Protein AF-A0A498CDM7-F1 (afdb_monomer_lite)

Organism: NCBI:txid216778

InterPro domains:
  IPR027444 DNA-binding protein H-NS-like, C-terminal domain [PF00816] (89-116)

Radius of gyration: 36.1 Å; chains: 1; bounding box: 71×52×102 Å

Structure (mmCIF, N/CA/C/O backbone):
data_AF-A0A498CDM7-F1
#
_entry.id   AF-A0A498CDM7-F1
#
loop_
_atom_site.group_PDB
_atom_site.id
_atom_site.type_symbol
_atom_site.label_atom_id
_atom_site.label_alt_id
_atom_site.label_comp_id
_atom_site.label_asym_id
_atom_site.label_entity_id
_atom_site.label_seq_id
_atom_site.pdbx_PDB_ins_code
_atom_site.Cartn_x
_atom_site.Cartn_y
_atom_site.Cartn_z
_atom_site.occupancy
_atom_site.B_iso_or_equiv
_atom_site.auth_seq_id
_atom_site.auth_comp_id
_atom_site.auth_asym_id
_atom_site.auth_atom_id
_atom_site.pdbx_PDB_model_num
ATOM 1 N N . MET A 1 1 ? 38.224 31.389 -64.098 1.00 43.53 1 MET A N 1
ATOM 2 C CA . MET A 1 1 ? 38.241 30.084 -63.399 1.00 43.53 1 MET A CA 1
ATOM 3 C C . MET A 1 1 ? 37.027 29.993 -62.480 1.00 43.53 1 MET A C 1
ATOM 5 O O . MET A 1 1 ? 36.957 30.795 -61.554 1.00 43.53 1 MET A O 1
ATOM 9 N N . PRO A 1 2 ? 36.044 29.112 -62.730 1.00 44.91 2 PRO A N 1
ATOM 10 C CA . PRO A 1 2 ? 34.902 28.958 -61.831 1.00 44.91 2 PRO A CA 1
ATOM 11 C C . PRO A 1 2 ? 35.276 28.075 -60.628 1.00 44.91 2 PRO A C 1
ATOM 13 O O . PRO A 1 2 ? 35.876 27.011 -60.784 1.00 44.91 2 PRO A O 1
ATOM 16 N N . ARG A 1 3 ? 34.950 28.536 -59.414 1.00 46.34 3 ARG A N 1
ATOM 17 C CA . ARG A 1 3 ? 35.160 27.793 -58.161 1.00 46.34 3 ARG A CA 1
ATOM 18 C C . ARG A 1 3 ? 34.083 26.708 -58.045 1.00 46.34 3 ARG A C 1
ATOM 20 O O . ARG A 1 3 ? 32.900 27.008 -58.169 1.00 46.34 3 ARG A O 1
ATOM 27 N N . LYS A 1 4 ? 34.490 25.456 -57.815 1.00 48.44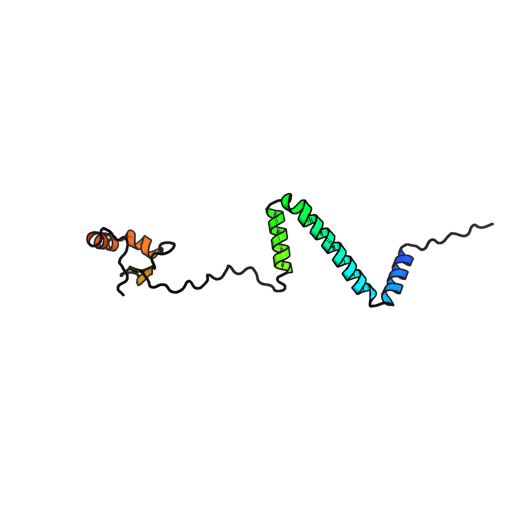 4 LYS A N 1
ATOM 28 C CA . LYS A 1 4 ? 33.574 24.333 -57.553 1.00 48.44 4 LYS A CA 1
ATOM 29 C C . LYS A 1 4 ? 32.878 24.546 -56.197 1.00 48.44 4 LYS A C 1
ATOM 31 O O . LYS A 1 4 ? 33.589 24.808 -55.224 1.00 48.44 4 LYS A O 1
ATOM 36 N N . PRO A 1 5 ? 31.546 24.412 -56.080 1.00 47.94 5 PRO A N 1
ATOM 37 C CA . PRO A 1 5 ? 30.900 24.377 -54.776 1.00 47.94 5 PRO A CA 1
ATOM 38 C C . PRO A 1 5 ? 31.217 23.045 -54.085 1.00 47.94 5 PRO A C 1
ATOM 40 O O . PRO A 1 5 ? 30.874 21.968 -54.576 1.00 47.94 5 PRO A O 1
ATOM 43 N N . SER A 1 6 ? 31.900 23.131 -52.942 1.00 51.19 6 SER A N 1
ATOM 44 C CA . SER A 1 6 ? 32.085 22.017 -52.013 1.00 51.19 6 SER A CA 1
ATOM 45 C C . SER A 1 6 ? 30.710 21.592 -51.500 1.00 51.19 6 SER A C 1
ATOM 47 O O . SER A 1 6 ? 30.093 22.286 -50.694 1.00 51.19 6 SER A O 1
ATOM 49 N N . THR A 1 7 ? 30.190 20.485 -52.030 1.00 55.97 7 THR A N 1
ATOM 50 C CA . THR A 1 7 ? 28.945 19.880 -51.552 1.00 55.97 7 THR A CA 1
ATOM 51 C C . THR A 1 7 ? 29.267 19.141 -50.261 1.00 55.97 7 THR A C 1
ATOM 53 O O . THR A 1 7 ? 29.632 17.968 -50.276 1.00 55.97 7 THR A O 1
ATOM 56 N N . ALA A 1 8 ? 29.181 19.843 -49.132 1.00 57.44 8 ALA A N 1
ATOM 57 C CA . ALA A 1 8 ? 29.101 19.181 -47.839 1.00 57.44 8 ALA A CA 1
ATOM 58 C C . ALA A 1 8 ? 27.821 18.323 -47.828 1.00 57.44 8 ALA A C 1
ATOM 60 O O . ALA A 1 8 ? 26.767 18.816 -48.250 1.00 57.44 8 ALA A O 1
ATOM 61 N N . PRO A 1 9 ? 27.872 17.052 -47.389 1.00 54.12 9 PRO A N 1
ATOM 62 C CA . PRO A 1 9 ? 26.678 16.228 -47.325 1.00 54.12 9 PRO A CA 1
ATOM 63 C C . PRO A 1 9 ? 25.688 16.886 -46.362 1.00 54.12 9 PRO A C 1
ATOM 65 O O . PRO A 1 9 ? 25.936 17.005 -45.163 1.00 54.12 9 PRO A O 1
ATOM 68 N N . SER A 1 10 ? 24.564 17.344 -46.913 1.00 57.31 10 SER A N 1
ATOM 69 C CA . SER A 1 10 ? 23.450 17.886 -46.140 1.00 57.31 10 SER A CA 1
ATOM 70 C C . SER A 1 10 ? 23.049 16.883 -45.054 1.00 57.31 10 SER A C 1
ATOM 72 O O . SER A 1 10 ? 23.057 15.674 -45.293 1.00 57.31 10 SER A O 1
ATOM 74 N N . ALA A 1 11 ? 22.675 17.358 -43.865 1.00 55.75 11 ALA A N 1
ATOM 75 C CA . ALA A 1 11 ? 22.299 16.511 -42.728 1.00 55.75 11 ALA A CA 1
ATOM 76 C C . ALA A 1 11 ? 21.217 15.465 -43.075 1.00 55.75 11 ALA A C 1
ATOM 78 O O . ALA A 1 11 ? 21.179 14.388 -42.482 1.00 55.75 11 ALA A O 1
ATOM 79 N N . SER A 1 12 ? 20.390 15.743 -44.088 1.00 51.41 12 SER A N 1
ATOM 80 C CA . SER A 1 12 ? 19.431 14.785 -44.653 1.00 51.41 12 SER A CA 1
ATOM 81 C C . SER A 1 12 ? 20.100 13.591 -45.346 1.00 51.41 12 SER A C 1
ATOM 83 O O . SER A 1 12 ? 19.658 12.459 -45.181 1.00 51.41 12 SER A O 1
ATOM 85 N N . SER A 1 13 ? 21.205 13.809 -46.066 1.00 54.62 13 SER A N 1
ATOM 86 C CA . SER A 1 13 ? 21.990 12.749 -46.715 1.00 54.62 13 SER A CA 1
ATOM 87 C C . SER A 1 13 ? 22.720 11.871 -45.700 1.00 54.62 13 SER A C 1
ATOM 89 O O . SER A 1 13 ? 22.869 10.674 -45.932 1.00 54.62 13 SER A O 1
ATOM 91 N N . MET A 1 14 ? 23.150 12.433 -44.565 1.00 57.72 14 MET A N 1
ATOM 92 C CA . MET A 1 14 ? 23.739 11.648 -43.474 1.00 57.72 14 MET A CA 1
ATOM 93 C C . MET A 1 14 ? 22.680 10.799 -42.769 1.00 57.72 14 MET A C 1
ATOM 95 O O . MET A 1 14 ? 22.909 9.617 -42.539 1.00 57.72 14 MET A O 1
ATOM 99 N N . LYS A 1 15 ? 21.489 11.359 -42.512 1.00 57.34 15 LYS A N 1
ATOM 100 C CA . LYS A 1 15 ? 20.348 10.612 -41.955 1.00 57.34 15 LYS A CA 1
ATOM 101 C C . LYS A 1 15 ? 19.866 9.497 -42.889 1.00 57.34 15 LYS A C 1
ATOM 103 O O . LYS A 1 15 ? 19.596 8.399 -42.418 1.00 57.34 15 LYS A O 1
ATOM 108 N N . ALA A 1 16 ? 19.808 9.745 -44.198 1.00 61.12 16 ALA A N 1
ATOM 109 C CA . ALA A 1 16 ? 19.421 8.741 -45.190 1.00 61.12 16 ALA A CA 1
ATOM 110 C C . ALA A 1 16 ? 20.480 7.637 -45.359 1.00 61.12 16 ALA A C 1
ATOM 112 O O . ALA A 1 16 ? 20.129 6.466 -45.465 1.00 61.12 16 ALA A O 1
ATOM 113 N N . SER A 1 17 ? 21.772 7.988 -45.321 1.00 60.03 17 SER A N 1
ATOM 114 C CA . SER A 1 17 ? 22.872 7.012 -45.339 1.00 60.03 17 SER A CA 1
ATOM 115 C C . SER A 1 17 ? 22.899 6.164 -44.061 1.00 60.03 17 SER A C 1
ATOM 117 O O . SER A 1 17 ? 23.074 4.951 -44.135 1.00 60.03 17 SER A O 1
ATOM 119 N N . LEU A 1 18 ? 22.622 6.773 -42.901 1.00 57.91 18 LEU A N 1
ATOM 120 C CA . LEU A 1 18 ? 22.472 6.069 -41.627 1.00 57.91 18 LEU A CA 1
ATOM 121 C C . LEU A 1 18 ? 21.269 5.116 -41.668 1.00 57.91 18 LEU A C 1
ATOM 123 O O . LEU A 1 18 ? 21.420 3.948 -41.343 1.00 57.91 18 LEU A O 1
ATOM 127 N N . ALA A 1 19 ? 20.109 5.562 -42.158 1.00 59.12 19 ALA A N 1
ATOM 128 C CA . ALA A 1 19 ? 18.921 4.717 -42.306 1.00 59.12 19 ALA A CA 1
ATOM 129 C C . ALA A 1 19 ? 19.137 3.549 -43.294 1.00 59.12 19 ALA A C 1
ATOM 131 O O . ALA A 1 19 ? 18.713 2.425 -43.034 1.00 59.12 19 ALA A O 1
ATOM 132 N N . ALA A 1 20 ? 19.850 3.782 -44.401 1.00 57.59 20 ALA A N 1
ATOM 133 C CA . ALA A 1 20 ? 20.171 2.757 -45.397 1.00 57.59 20 ALA A CA 1
ATOM 134 C C . ALA A 1 20 ? 21.306 1.802 -44.969 1.00 57.59 20 ALA A C 1
ATOM 136 O O . ALA A 1 20 ? 21.434 0.704 -45.522 1.00 57.59 20 ALA A O 1
ATOM 137 N N . ALA A 1 21 ? 22.154 2.208 -44.021 1.00 55.41 21 ALA A N 1
ATOM 138 C CA . ALA A 1 21 ? 23.117 1.336 -43.352 1.00 55.41 21 ALA A CA 1
ATOM 139 C C . ALA A 1 21 ? 22.436 0.502 -42.250 1.00 55.41 21 ALA A C 1
ATOM 141 O O . ALA A 1 21 ? 22.686 -0.696 -42.154 1.00 55.41 21 ALA A O 1
ATOM 142 N N . VAL A 1 22 ? 21.500 1.102 -41.508 1.00 56.16 22 VAL A N 1
ATOM 143 C CA . VAL A 1 22 ? 20.676 0.459 -40.467 1.00 56.16 22 VAL A CA 1
ATOM 144 C C . VAL A 1 22 ? 19.789 -0.651 -41.043 1.00 56.16 22 VAL A C 1
ATOM 146 O O . VAL A 1 22 ? 19.710 -1.732 -40.469 1.00 56.16 22 VAL A O 1
ATOM 149 N N . ALA A 1 23 ? 19.206 -0.454 -42.229 1.00 58.25 23 ALA A N 1
ATOM 150 C CA . ALA A 1 23 ? 18.382 -1.475 -42.885 1.00 58.25 23 ALA A CA 1
ATOM 151 C C . ALA A 1 23 ? 19.155 -2.747 -43.307 1.00 58.25 23 ALA A C 1
ATOM 153 O O . ALA A 1 23 ? 18.543 -3.788 -43.535 1.00 58.25 23 ALA A O 1
ATOM 154 N N . ARG A 1 24 ? 20.491 -2.687 -43.425 1.00 58.69 24 ARG A N 1
ATOM 155 C CA . ARG A 1 24 ? 21.331 -3.819 -43.863 1.00 58.69 24 ARG A CA 1
ATOM 156 C C . ARG A 1 24 ? 21.798 -4.731 -42.724 1.00 58.69 24 ARG A C 1
ATOM 158 O O . ARG A 1 24 ? 22.314 -5.806 -43.009 1.00 58.69 24 ARG A O 1
ATOM 165 N N . SER A 1 25 ? 21.604 -4.340 -41.465 1.00 53.47 25 SER A N 1
ATOM 166 C CA . SER A 1 25 ? 22.174 -5.025 -40.301 1.00 53.47 25 SER A CA 1
ATOM 167 C C . SER A 1 25 ? 21.136 -5.185 -39.192 1.00 53.47 25 SER A C 1
ATOM 169 O O . SER A 1 25 ? 21.294 -4.645 -38.107 1.00 53.47 25 SER A O 1
ATOM 171 N N . GLY A 1 26 ? 20.046 -5.923 -39.435 1.00 58.34 26 GLY A N 1
ATOM 172 C CA . GLY A 1 26 ? 18.930 -6.106 -38.482 1.00 58.34 26 GLY A CA 1
ATOM 173 C C . GLY A 1 26 ? 19.294 -6.588 -37.057 1.00 58.34 26 GLY A C 1
ATOM 174 O O . GLY A 1 26 ? 18.415 -6.708 -36.210 1.00 58.34 26 GLY A O 1
ATOM 175 N N . MET A 1 27 ? 20.575 -6.836 -36.762 1.00 54.78 27 MET A N 1
ATOM 176 C CA . MET A 1 27 ? 21.128 -7.095 -35.430 1.00 54.78 27 MET A CA 1
ATOM 177 C C . MET A 1 27 ? 21.554 -5.821 -34.665 1.00 54.78 27 MET A C 1
ATOM 179 O O . MET A 1 27 ? 21.608 -5.858 -33.434 1.00 54.78 27 MET A O 1
ATOM 183 N N . ASP A 1 28 ? 21.764 -4.685 -35.334 1.00 69.12 28 ASP A N 1
ATOM 184 C CA . ASP A 1 28 ? 22.301 -3.463 -34.718 1.00 69.12 28 ASP A CA 1
ATOM 185 C C . ASP A 1 28 ? 21.238 -2.596 -34.039 1.00 69.12 28 ASP A C 1
ATOM 187 O O . ASP A 1 28 ? 21.512 -1.998 -33.004 1.00 69.12 28 ASP A O 1
ATOM 191 N N . GLU A 1 29 ? 20.000 -2.558 -34.536 1.00 71.75 29 GLU A N 1
ATOM 192 C CA . GLU A 1 29 ? 18.940 -1.750 -33.911 1.00 71.75 29 GLU A CA 1
ATOM 193 C C . GLU A 1 29 ? 18.616 -2.248 -32.497 1.00 71.75 29 GLU A C 1
ATOM 195 O O . GLU A 1 29 ? 18.565 -1.470 -31.546 1.00 71.75 29 GLU A O 1
ATOM 200 N N . SER A 1 30 ? 18.497 -3.566 -32.321 1.00 73.50 30 SER A N 1
ATOM 201 C CA . SER A 1 30 ? 18.274 -4.160 -31.001 1.00 73.50 30 SER A CA 1
ATOM 202 C C . SER A 1 30 ? 19.462 -3.948 -30.053 1.00 73.50 30 SER A C 1
ATOM 204 O O . SER A 1 30 ? 19.266 -3.717 -28.859 1.00 73.50 30 SER A O 1
ATOM 206 N N . ALA A 1 31 ? 20.694 -3.981 -30.572 1.00 79.44 31 ALA A N 1
ATOM 207 C CA . ALA A 1 31 ? 21.903 -3.732 -29.797 1.00 79.44 31 ALA A CA 1
ATOM 208 C C . ALA A 1 31 ? 22.007 -2.259 -29.373 1.00 79.44 31 ALA A C 1
ATOM 210 O O . ALA A 1 31 ? 22.307 -1.978 -28.212 1.00 79.44 31 ALA A O 1
ATOM 211 N N . LEU A 1 32 ? 21.678 -1.329 -30.272 1.00 80.44 32 LEU A N 1
ATOM 212 C CA . LEU A 1 32 ? 21.607 0.104 -29.996 1.00 80.44 32 LEU A CA 1
ATOM 213 C C . LEU A 1 32 ? 20.511 0.425 -28.978 1.00 80.44 32 LEU A C 1
ATOM 215 O O . LEU A 1 32 ? 20.762 1.170 -28.034 1.00 80.44 32 LEU A O 1
ATOM 219 N N . LEU A 1 33 ? 19.329 -0.187 -29.100 1.00 83.38 33 LEU A N 1
ATOM 220 C CA . LEU A 1 33 ? 18.250 -0.043 -28.120 1.00 83.38 33 LEU A CA 1
ATOM 221 C C . LEU A 1 33 ? 18.665 -0.570 -26.744 1.00 83.38 33 LEU A C 1
ATOM 223 O O . LEU A 1 33 ? 18.430 0.098 -25.739 1.00 83.38 33 LEU A O 1
ATOM 227 N N . ARG A 1 34 ? 19.330 -1.730 -26.672 1.00 81.06 34 ARG A N 1
ATOM 228 C CA . ARG A 1 34 ? 19.859 -2.266 -25.405 1.00 81.06 34 ARG A CA 1
ATOM 229 C C . ARG A 1 34 ? 20.925 -1.357 -24.802 1.00 81.06 34 ARG A C 1
ATOM 231 O O . ARG A 1 34 ? 20.887 -1.116 -23.598 1.00 81.06 34 ARG A O 1
ATOM 238 N N . ALA A 1 35 ? 21.848 -0.845 -25.613 1.00 83.06 35 ALA A N 1
ATOM 239 C CA . ALA A 1 35 ? 22.888 0.073 -25.158 1.00 83.06 35 ALA A CA 1
ATOM 240 C C . ALA A 1 35 ? 22.286 1.384 -24.628 1.00 83.06 35 ALA A C 1
ATOM 242 O O . ALA A 1 35 ? 22.606 1.793 -23.514 1.00 83.06 35 ALA A O 1
ATOM 243 N N . ALA A 1 36 ? 21.345 1.979 -25.365 1.00 85.81 36 ALA A N 1
ATOM 244 C CA . ALA A 1 36 ? 20.626 3.180 -24.948 1.00 85.81 36 ALA A CA 1
ATOM 245 C C . ALA A 1 36 ? 19.802 2.947 -23.673 1.00 85.81 36 ALA A C 1
ATOM 247 O O . ALA A 1 36 ? 19.776 3.794 -22.784 1.00 85.81 36 ALA A O 1
ATOM 248 N N . THR A 1 37 ? 19.170 1.777 -23.545 1.00 89.75 37 THR A N 1
ATOM 249 C CA . THR A 1 37 ? 18.412 1.404 -22.342 1.00 89.75 37 THR A CA 1
ATOM 250 C C . THR A 1 37 ? 19.335 1.249 -21.137 1.00 89.75 37 THR A C 1
ATOM 252 O O . THR A 1 37 ? 19.019 1.745 -20.059 1.00 89.75 37 THR A O 1
ATOM 255 N N . LYS A 1 38 ? 20.499 0.613 -21.317 1.00 89.88 38 LYS A N 1
ATOM 256 C CA . LYS A 1 38 ? 21.512 0.483 -20.265 1.00 89.88 38 LYS A CA 1
ATOM 257 C C . LYS A 1 38 ? 22.009 1.853 -19.812 1.00 89.88 38 LYS A C 1
ATOM 259 O O . LYS A 1 38 ? 22.076 2.118 -18.620 1.00 89.88 38 LYS A O 1
ATOM 264 N N . GLU A 1 39 ? 22.308 2.741 -20.752 1.00 91.50 39 GLU A N 1
ATOM 265 C CA . GLU A 1 39 ? 22.756 4.093 -20.430 1.00 91.50 39 GLU A CA 1
ATOM 266 C C . GLU A 1 39 ? 21.667 4.910 -19.714 1.00 91.50 39 GLU A C 1
ATOM 268 O O . GLU A 1 39 ? 21.941 5.584 -18.721 1.00 91.50 39 GLU A O 1
ATOM 273 N N . ALA A 1 40 ? 20.414 4.822 -20.169 1.00 92.00 40 ALA A N 1
ATOM 274 C CA . ALA A 1 40 ? 19.283 5.474 -19.515 1.00 92.00 40 ALA A CA 1
ATOM 275 C C . ALA A 1 40 ? 19.057 4.949 -18.088 1.00 92.00 40 ALA A C 1
ATOM 277 O O . ALA A 1 40 ? 18.766 5.737 -17.188 1.00 92.00 40 ALA A O 1
ATOM 278 N N . PHE A 1 41 ? 19.233 3.643 -17.874 1.00 91.25 41 PHE A N 1
ATOM 279 C CA . PHE A 1 41 ? 19.144 3.014 -16.560 1.00 91.25 41 PHE A CA 1
ATOM 280 C C . PHE A 1 41 ? 20.203 3.551 -15.590 1.00 91.25 41 PHE A C 1
ATOM 282 O O . PHE A 1 41 ? 19.850 3.980 -14.494 1.00 91.25 41 PHE A O 1
ATOM 289 N N . GLU A 1 42 ? 21.470 3.606 -16.006 1.00 93.62 42 GLU A N 1
ATOM 290 C CA . GLU A 1 42 ? 22.560 4.148 -15.180 1.00 93.62 42 GLU A CA 1
ATOM 291 C C . GLU A 1 42 ? 22.290 5.606 -14.782 1.00 93.62 42 GLU A C 1
ATOM 293 O O . GLU A 1 42 ? 22.400 5.978 -13.614 1.00 93.62 42 GLU A O 1
ATOM 298 N N . ARG A 1 43 ? 21.846 6.439 -15.733 1.00 92.25 43 ARG A N 1
ATOM 299 C CA . ARG A 1 43 ? 21.493 7.840 -15.448 1.00 92.25 43 ARG A CA 1
ATOM 300 C C . ARG A 1 43 ? 20.324 7.953 -14.468 1.00 92.25 43 ARG A C 1
ATOM 302 O O . ARG A 1 43 ? 20.367 8.785 -13.563 1.00 92.25 43 ARG A O 1
ATOM 309 N N . ALA A 1 44 ? 19.286 7.133 -14.639 1.00 92.06 44 ALA A N 1
ATOM 310 C CA . ALA A 1 44 ? 18.133 7.119 -13.743 1.00 92.06 44 ALA A CA 1
ATOM 311 C C . ALA A 1 44 ? 18.529 6.684 -12.325 1.00 92.06 44 ALA A C 1
ATOM 313 O O . ALA A 1 44 ? 18.089 7.301 -11.354 1.00 92.06 44 ALA A O 1
ATOM 314 N N . LEU A 1 45 ? 19.397 5.675 -12.201 1.00 93.44 45 LEU A N 1
ATOM 315 C CA . LEU A 1 45 ? 19.926 5.235 -10.914 1.00 93.44 45 LEU A CA 1
ATOM 316 C C . LEU A 1 45 ? 20.727 6.329 -10.216 1.00 93.44 45 LEU A C 1
ATOM 318 O O . LEU A 1 45 ? 20.475 6.584 -9.044 1.00 93.44 45 LEU A O 1
ATOM 322 N N . VAL A 1 46 ? 21.654 6.993 -10.910 1.00 95.06 46 VAL A N 1
ATOM 323 C CA . VAL A 1 46 ? 22.459 8.077 -10.319 1.00 95.06 46 VAL A CA 1
ATOM 324 C C . VAL A 1 46 ? 21.569 9.218 -9.824 1.00 95.06 46 VAL A C 1
ATOM 326 O O . VAL A 1 46 ? 21.778 9.736 -8.729 1.00 95.06 46 VAL A O 1
ATOM 329 N N . LEU A 1 47 ? 20.543 9.589 -10.590 1.00 93.12 47 LEU A N 1
ATOM 330 C CA . LEU A 1 47 ? 19.623 10.664 -10.218 1.00 93.12 47 LEU A CA 1
ATOM 331 C C . LEU A 1 47 ? 18.770 10.289 -8.999 1.00 93.12 47 LEU A C 1
ATOM 333 O O . LEU A 1 47 ? 18.599 11.098 -8.088 1.00 93.12 47 LEU A O 1
ATOM 337 N N . LEU A 1 48 ? 18.272 9.051 -8.950 1.00 92.19 48 LEU A N 1
ATOM 338 C CA . LEU A 1 48 ? 17.520 8.553 -7.801 1.00 92.19 48 LEU A CA 1
ATOM 339 C C . LEU A 1 48 ? 18.407 8.398 -6.559 1.00 92.19 48 LEU A C 1
ATOM 341 O O . LE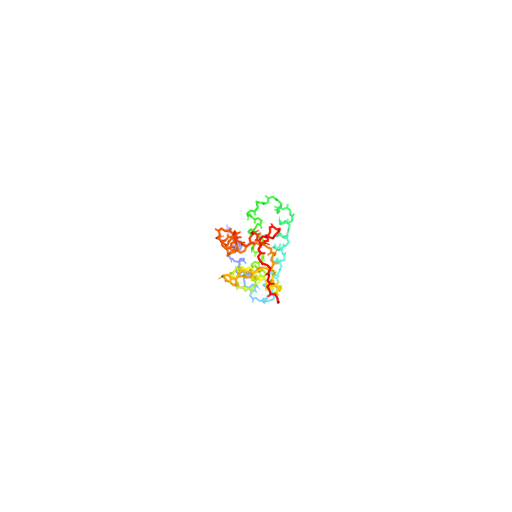U A 1 48 ? 17.987 8.753 -5.470 1.00 92.19 48 LEU A O 1
ATOM 345 N N . THR A 1 49 ? 19.640 7.917 -6.669 1.00 92.38 49 THR A N 1
ATOM 346 C CA . THR A 1 49 ? 20.500 7.768 -5.481 1.00 92.38 49 THR A CA 1
ATOM 347 C C . THR A 1 49 ? 21.007 9.106 -4.952 1.00 92.38 49 THR A C 1
ATOM 349 O O . THR A 1 49 ? 21.162 9.255 -3.743 1.00 92.38 49 THR A O 1
ATOM 352 N N . THR A 1 50 ? 21.225 10.084 -5.834 1.00 93.50 50 THR A N 1
ATOM 353 C CA . THR A 1 50 ? 21.794 11.388 -5.463 1.00 93.50 50 THR A CA 1
ATOM 354 C C . THR A 1 50 ? 20.738 12.376 -4.975 1.00 93.50 50 THR A C 1
ATOM 356 O O . THR A 1 50 ? 20.978 13.078 -4.000 1.00 93.50 50 THR A O 1
ATOM 359 N N . SER A 1 51 ? 19.575 12.441 -5.631 1.00 91.31 51 SER A N 1
ATOM 360 C CA . SER A 1 51 ? 18.612 13.543 -5.452 1.00 91.31 51 SER A CA 1
ATOM 361 C C . SER A 1 51 ? 17.259 13.109 -4.895 1.00 91.31 51 SER A C 1
ATOM 363 O O . SER A 1 51 ? 16.382 13.945 -4.690 1.00 91.31 51 SER A O 1
ATOM 365 N N . TYR A 1 52 ? 17.045 11.816 -4.628 1.00 90.56 52 TYR A N 1
ATOM 366 C CA . TYR A 1 52 ? 15.740 11.356 -4.147 1.00 90.56 52 TYR A CA 1
ATOM 367 C C . TYR A 1 52 ? 15.355 11.935 -2.786 1.00 90.56 52 TYR A C 1
ATOM 369 O O . TYR A 1 52 ? 14.175 12.188 -2.543 1.00 90.56 52 TYR A O 1
ATOM 377 N N . ALA A 1 53 ? 16.339 12.193 -1.922 1.00 90.44 53 ALA A N 1
ATOM 378 C CA . ALA A 1 53 ? 16.119 12.841 -0.632 1.00 90.44 53 ALA A CA 1
ATOM 379 C C . ALA A 1 53 ? 15.650 14.302 -0.765 1.00 90.44 53 ALA A C 1
ATOM 381 O O . ALA A 1 53 ? 14.907 14.769 0.095 1.00 90.44 53 ALA A O 1
ATOM 382 N N . ASP A 1 54 ? 16.026 14.986 -1.850 1.00 94.00 54 ASP A N 1
ATOM 383 C CA . ASP A 1 54 ? 15.664 16.385 -2.110 1.00 94.00 54 ASP A CA 1
ATOM 384 C C . ASP A 1 54 ? 14.266 16.531 -2.731 1.00 94.00 54 ASP A C 1
ATOM 386 O O . ASP A 1 54 ? 13.696 17.624 -2.762 1.00 94.00 54 ASP A O 1
ATOM 390 N N . PHE A 1 55 ? 13.690 15.438 -3.240 1.00 92.12 55 PHE A N 1
ATOM 391 C CA . PHE A 1 55 ? 12.339 15.455 -3.789 1.00 92.12 55 PHE A CA 1
ATOM 392 C C . PHE A 1 55 ? 11.283 15.659 -2.709 1.00 92.12 55 PHE A C 1
ATOM 394 O O . PHE A 1 55 ? 11.375 15.148 -1.592 1.00 92.12 55 PHE A O 1
ATOM 401 N N . SER A 1 56 ? 10.206 16.351 -3.082 1.00 93.88 56 SER A N 1
ATOM 402 C CA . SER A 1 56 ? 9.064 16.512 -2.194 1.00 93.88 56 SER A CA 1
ATOM 403 C C . SER A 1 56 ? 8.414 15.154 -1.884 1.00 93.88 56 SER A C 1
ATOM 405 O O . SER A 1 56 ? 8.455 14.232 -2.711 1.00 93.88 56 SER A O 1
ATOM 407 N N . PRO A 1 57 ? 7.724 15.015 -0.738 1.00 92.19 57 PRO A N 1
ATOM 408 C CA . PRO A 1 57 ? 7.011 13.783 -0.404 1.00 92.19 57 PRO A CA 1
ATOM 409 C C . PRO A 1 57 ? 5.988 13.355 -1.471 1.00 92.19 57 PRO A C 1
ATOM 411 O O . PRO A 1 57 ? 5.717 12.167 -1.639 1.00 92.19 57 PRO A O 1
ATOM 414 N N . GLU A 1 58 ? 5.413 14.309 -2.209 1.00 93.69 58 GLU A N 1
ATOM 415 C CA . GLU A 1 58 ? 4.503 14.028 -3.324 1.00 93.69 58 GLU A CA 1
ATOM 416 C C . GLU A 1 58 ? 5.248 13.439 -4.531 1.00 93.69 58 GLU A C 1
ATOM 418 O O . GLU A 1 58 ? 4.811 12.438 -5.104 1.00 93.69 58 GLU A O 1
ATOM 423 N N . GLN A 1 59 ? 6.402 14.013 -4.884 1.00 92.75 59 GLN A N 1
ATOM 424 C CA . GLN A 1 59 ? 7.251 13.531 -5.974 1.00 92.75 59 GLN A CA 1
ATOM 425 C C . GLN A 1 59 ? 7.783 12.123 -5.683 1.00 92.75 59 GLN A C 1
ATOM 427 O O . GLN A 1 59 ? 7.685 11.246 -6.540 1.00 92.75 59 GLN A O 1
ATOM 432 N N . GLN A 1 60 ? 8.247 11.869 -4.457 1.00 92.50 60 GLN A N 1
ATOM 433 C CA . GLN A 1 60 ? 8.686 10.543 -4.012 1.00 92.50 60 GLN A CA 1
ATOM 434 C C . GLN A 1 60 ? 7.569 9.497 -4.140 1.00 92.50 60 GLN A C 1
ATOM 436 O O . GLN A 1 60 ? 7.773 8.431 -4.723 1.00 92.50 60 GLN A O 1
ATOM 441 N N . ARG A 1 61 ? 6.352 9.817 -3.676 1.00 91.94 61 ARG A N 1
ATOM 442 C CA . ARG A 1 61 ? 5.184 8.927 -3.817 1.00 91.94 61 ARG A CA 1
ATOM 443 C C . ARG A 1 61 ? 4.841 8.637 -5.273 1.00 91.94 61 ARG A C 1
ATOM 445 O O . ARG A 1 61 ? 4.464 7.515 -5.598 1.00 91.94 61 ARG A O 1
ATOM 452 N N . ARG A 1 62 ? 4.954 9.635 -6.151 1.00 92.00 62 ARG A N 1
ATOM 453 C CA . ARG A 1 62 ? 4.675 9.470 -7.581 1.00 92.00 62 ARG A CA 1
ATOM 454 C C . ARG A 1 62 ? 5.714 8.583 -8.265 1.00 92.00 62 ARG A C 1
ATOM 456 O O . ARG A 1 62 ? 5.332 7.756 -9.088 1.00 92.00 62 ARG A O 1
ATOM 463 N N . ILE A 1 63 ? 6.991 8.717 -7.899 1.00 91.12 63 ILE A N 1
ATOM 464 C CA . ILE A 1 63 ? 8.071 7.840 -8.372 1.00 91.12 63 ILE A CA 1
ATOM 465 C C . ILE A 1 63 ? 7.807 6.396 -7.927 1.00 91.12 63 ILE A C 1
ATOM 467 O O . ILE A 1 63 ? 7.816 5.500 -8.765 1.00 91.12 63 ILE A O 1
ATOM 471 N N . GLN A 1 64 ? 7.485 6.172 -6.649 1.00 89.94 64 GLN A N 1
ATOM 472 C CA . GLN A 1 64 ? 7.142 4.839 -6.131 1.00 89.94 64 GLN A CA 1
ATOM 473 C C . GLN A 1 64 ? 5.948 4.226 -6.871 1.00 89.94 64 GLN A C 1
ATOM 475 O O . GLN A 1 64 ? 6.043 3.113 -7.374 1.00 89.94 64 GLN A O 1
ATOM 480 N N . ALA A 1 65 ? 4.862 4.985 -7.041 1.00 89.75 65 ALA A N 1
ATOM 481 C CA . ALA A 1 65 ? 3.682 4.515 -7.763 1.00 89.75 65 ALA A CA 1
ATOM 482 C C . ALA A 1 65 ? 3.979 4.161 -9.231 1.00 89.75 65 ALA A C 1
ATOM 484 O O . ALA A 1 65 ? 3.409 3.208 -9.761 1.00 89.75 65 ALA A O 1
ATOM 485 N N . ALA A 1 66 ? 4.864 4.912 -9.894 1.00 87.81 66 ALA A N 1
ATOM 486 C CA . ALA A 1 66 ? 5.282 4.616 -11.260 1.00 87.81 66 ALA A CA 1
ATOM 487 C C . ALA A 1 66 ? 6.113 3.325 -11.340 1.00 87.81 66 ALA A C 1
ATOM 489 O O . ALA A 1 66 ? 5.901 2.534 -12.256 1.00 87.81 66 ALA A O 1
ATOM 490 N N . VAL A 1 67 ? 7.005 3.079 -10.373 1.00 87.75 67 VAL A N 1
ATOM 491 C CA . VAL A 1 67 ? 7.796 1.838 -10.286 1.00 87.75 67 VAL A CA 1
ATOM 492 C C . VAL A 1 67 ? 6.898 0.635 -9.986 1.00 87.75 67 VAL A C 1
ATOM 494 O O . VAL A 1 67 ? 6.980 -0.376 -10.683 1.00 87.75 67 VAL A O 1
ATOM 497 N N . ASP A 1 68 ? 5.982 0.767 -9.024 1.00 82.44 68 ASP A N 1
ATOM 498 C CA . ASP A 1 68 ? 5.013 -0.276 -8.667 1.00 82.44 68 ASP A CA 1
ATOM 499 C C . ASP A 1 68 ? 4.106 -0.628 -9.857 1.00 82.44 68 ASP A C 1
ATOM 501 O O . ASP A 1 68 ? 3.847 -1.799 -10.142 1.00 82.44 68 ASP A O 1
ATOM 505 N N . SER A 1 69 ? 3.649 0.386 -10.598 1.00 78.06 69 SER A N 1
ATOM 506 C CA . SER A 1 69 ? 2.827 0.193 -11.794 1.00 78.06 69 SER A CA 1
ATOM 507 C C . SER A 1 69 ? 3.613 -0.379 -12.975 1.00 78.06 69 SER A C 1
ATOM 509 O O . SER A 1 69 ? 3.019 -1.073 -13.794 1.00 78.06 69 SER A O 1
ATOM 511 N N . ALA A 1 70 ? 4.908 -0.080 -13.098 1.00 73.00 70 ALA A N 1
ATOM 512 C CA . ALA A 1 70 ? 5.753 -0.612 -14.166 1.00 73.00 70 ALA A CA 1
ATOM 513 C C . ALA A 1 70 ? 6.139 -2.081 -13.920 1.00 73.00 70 ALA A C 1
ATOM 515 O O . ALA A 1 70 ? 6.232 -2.852 -14.873 1.00 73.00 70 ALA A O 1
ATOM 516 N N . GLY A 1 71 ? 6.324 -2.481 -12.655 1.00 61.16 71 GLY A N 1
ATOM 517 C CA . GLY A 1 71 ? 6.547 -3.878 -12.261 1.00 61.16 71 GLY A CA 1
ATOM 518 C C . GLY A 1 71 ? 5.272 -4.727 -12.278 1.00 61.16 71 GLY A C 1
ATOM 519 O O . GLY A 1 71 ? 5.326 -5.933 -12.512 1.00 61.16 71 GLY A O 1
ATOM 520 N N . SER A 1 72 ? 4.111 -4.101 -12.085 1.00 58.81 72 SER A N 1
ATOM 521 C CA . SER A 1 72 ? 2.808 -4.743 -12.232 1.00 58.81 72 SER A CA 1
ATOM 522 C C . SER A 1 72 ? 2.354 -4.670 -13.689 1.00 58.81 72 SER A C 1
ATOM 524 O O . SER A 1 72 ? 1.484 -3.875 -14.044 1.00 58.81 72 SER A O 1
ATOM 526 N N . SER A 1 73 ? 2.915 -5.522 -14.552 1.00 53.31 73 SER A N 1
ATOM 527 C CA . SER A 1 73 ? 2.397 -5.771 -15.903 1.00 53.31 73 SER A CA 1
ATOM 528 C C . SER A 1 73 ? 1.046 -6.499 -15.835 1.00 53.31 73 SER A C 1
ATOM 530 O O . SER A 1 73 ? 0.921 -7.653 -16.228 1.00 53.31 73 SER A O 1
ATOM 532 N N . SER A 1 74 ? 0.039 -5.866 -15.246 1.00 47.56 74 SER A N 1
ATOM 533 C CA . SER A 1 74 ? -1.363 -6.253 -15.301 1.00 47.56 74 SER A CA 1
ATOM 534 C C . SER A 1 74 ? -2.162 -5.211 -14.534 1.00 47.56 74 SER A C 1
ATOM 536 O O . SER A 1 74 ? -1.960 -4.985 -13.341 1.00 47.56 74 SER A O 1
ATOM 538 N N . THR A 1 75 ? -3.099 -4.597 -15.240 1.00 51.72 75 THR A N 1
ATOM 539 C CA . THR A 1 75 ? -4.240 -3.863 -14.704 1.00 51.72 75 THR A CA 1
ATOM 540 C C . THR A 1 75 ? -4.807 -4.503 -13.440 1.00 51.72 75 THR A C 1
ATOM 542 O O . THR A 1 75 ? -5.381 -5.588 -13.491 1.00 51.72 75 THR A O 1
ATOM 545 N N . ALA A 1 76 ? -4.734 -3.788 -12.326 1.00 46.09 76 ALA A N 1
ATOM 546 C CA . ALA A 1 76 ? -5.742 -3.866 -11.285 1.00 46.09 76 ALA A CA 1
ATOM 547 C C . ALA A 1 76 ? -5.699 -2.560 -10.502 1.00 46.09 76 ALA A C 1
ATOM 549 O O . ALA A 1 76 ? -4.823 -2.330 -9.669 1.00 46.09 76 ALA A O 1
ATOM 550 N N . THR A 1 77 ? -6.665 -1.690 -10.787 1.00 50.62 77 THR A N 1
ATOM 551 C CA . THR A 1 77 ? -7.170 -0.689 -9.851 1.00 50.62 77 THR A CA 1
ATOM 552 C C . THR A 1 77 ? -7.065 -1.255 -8.443 1.00 50.62 77 THR A C 1
ATOM 554 O O . THR A 1 77 ? -7.719 -2.250 -8.148 1.00 50.62 77 THR A O 1
ATOM 557 N N . ARG A 1 78 ? -6.181 -0.669 -7.629 1.00 49.59 78 ARG A N 1
ATOM 558 C CA . ARG A 1 78 ? -5.842 -1.074 -6.261 1.00 49.59 78 ARG A CA 1
ATOM 559 C C . ARG A 1 78 ? -7.106 -1.450 -5.488 1.00 49.59 78 ARG A C 1
ATOM 561 O O . ARG A 1 78 ? -7.753 -0.595 -4.882 1.00 49.59 78 ARG A O 1
ATOM 568 N N . ALA A 1 79 ? -7.465 -2.730 -5.517 1.00 52.44 79 ALA A N 1
ATOM 569 C CA . ALA A 1 79 ? -8.493 -3.266 -4.656 1.00 52.44 79 ALA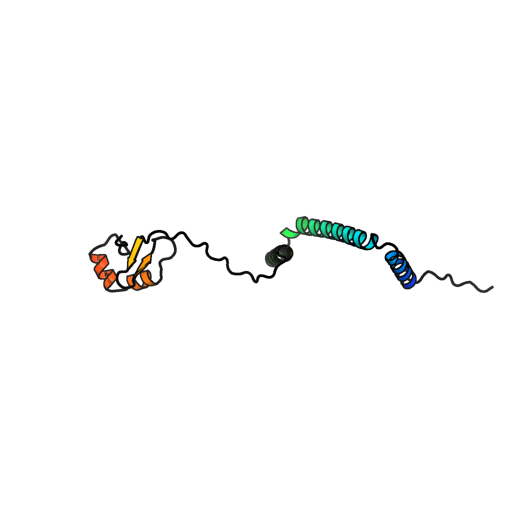 A CA 1
ATOM 570 C C . ALA A 1 79 ? -7.975 -3.058 -3.235 1.00 52.44 79 ALA A C 1
ATOM 572 O O . ALA A 1 79 ? -6.834 -3.408 -2.918 1.00 52.44 79 ALA A O 1
ATOM 573 N N . LYS A 1 80 ? -8.789 -2.406 -2.397 1.00 55.12 80 LYS A N 1
ATOM 574 C CA . LYS A 1 80 ? -8.549 -2.315 -0.953 1.00 55.12 80 LYS A CA 1
ATOM 575 C C . LYS A 1 80 ? -8.077 -3.688 -0.465 1.00 55.12 80 LYS A C 1
ATOM 577 O O . LYS A 1 80 ? -8.714 -4.670 -0.850 1.00 55.12 80 LYS A O 1
ATOM 582 N N . PRO A 1 81 ? -7.011 -3.772 0.353 1.00 47.22 81 PRO A N 1
ATOM 583 C CA . PRO A 1 81 ? -6.512 -5.058 0.812 1.00 47.22 81 PRO A CA 1
ATOM 584 C C . PRO A 1 81 ? -7.681 -5.831 1.413 1.00 47.22 81 PRO A C 1
ATOM 586 O O . PRO A 1 81 ? -8.346 -5.347 2.338 1.00 47.22 81 PRO A O 1
ATOM 589 N N . ALA A 1 82 ? -7.976 -6.989 0.818 1.00 53.16 82 ALA A N 1
ATOM 590 C CA . ALA A 1 82 ? -8.945 -7.916 1.359 1.00 53.16 82 ALA A CA 1
ATOM 591 C C . ALA A 1 82 ? -8.520 -8.178 2.801 1.00 53.16 82 ALA A C 1
ATOM 593 O O . ALA A 1 82 ? -7.381 -8.571 3.065 1.00 53.16 82 ALA A O 1
ATOM 594 N N . LYS A 1 83 ? -9.411 -7.862 3.745 1.00 52.16 83 LYS A N 1
ATOM 595 C CA . LYS A 1 83 ? -9.213 -8.214 5.146 1.00 52.16 83 LYS A CA 1
ATOM 596 C C . LYS A 1 83 ? -8.932 -9.710 5.162 1.00 52.16 83 LYS A C 1
ATOM 598 O O . LYS A 1 83 ? -9.807 -10.484 4.783 1.00 52.16 83 LYS A O 1
ATOM 603 N N . ILE A 1 84 ? -7.722 -10.078 5.577 1.00 53.06 84 ILE A N 1
ATOM 604 C CA . ILE A 1 84 ? -7.371 -11.442 5.971 1.00 53.06 84 ILE A CA 1
ATOM 605 C C . ILE A 1 84 ? -8.574 -11.974 6.762 1.00 53.06 84 ILE A C 1
ATOM 607 O O . ILE A 1 84 ? -9.009 -11.259 7.678 1.00 53.06 84 ILE A O 1
ATOM 611 N N . PRO A 1 85 ? -9.164 -13.134 6.408 1.00 48.41 85 PRO A N 1
ATOM 612 C CA . PRO A 1 85 ? -10.210 -13.739 7.213 1.00 48.41 85 PRO A CA 1
ATOM 613 C C . PRO A 1 85 ? -9.593 -13.971 8.582 1.00 48.41 85 PRO A C 1
ATOM 615 O O . PRO A 1 85 ? -8.753 -14.848 8.768 1.00 48.41 85 PRO A O 1
ATOM 618 N N . ARG A 1 86 ? -9.903 -13.073 9.514 1.00 54.72 86 ARG A N 1
ATOM 619 C CA . ARG A 1 86 ? -9.413 -13.164 10.875 1.00 54.72 86 ARG A CA 1
ATOM 620 C C . ARG A 1 86 ? -10.083 -14.415 11.405 1.00 54.72 86 ARG A C 1
ATOM 622 O O . ARG A 1 86 ? -11.308 -14.444 11.478 1.00 54.72 86 ARG A O 1
ATOM 629 N N . GLU A 1 87 ? -9.262 -15.431 11.633 1.00 51.00 87 GLU A N 1
ATOM 630 C CA . GLU A 1 87 ? -9.584 -16.705 12.262 1.00 51.00 87 GLU A CA 1
ATOM 631 C C . GLU A 1 87 ? -10.785 -16.529 13.194 1.00 51.00 87 GLU A C 1
ATOM 633 O O . GLU A 1 87 ? -10.780 -15.616 14.029 1.00 51.00 87 GLU A O 1
ATOM 638 N N . ALA A 1 88 ? -11.853 -17.297 12.951 1.00 51.50 88 ALA A N 1
ATOM 639 C CA . ALA A 1 88 ? -13.131 -17.177 13.642 1.00 51.50 88 ALA A CA 1
ATOM 640 C C . ALA A 1 88 ? -12.947 -17.552 15.119 1.00 51.50 88 ALA A C 1
ATOM 642 O O . ALA A 1 88 ? -13.211 -18.670 15.546 1.00 51.50 88 ALA A O 1
ATOM 643 N N . LEU A 1 89 ? -12.409 -16.607 15.887 1.00 57.88 89 LEU A N 1
ATOM 644 C CA . LEU A 1 89 ? -12.185 -16.741 17.312 1.00 57.88 89 LEU A CA 1
ATOM 645 C C . LEU A 1 89 ? -13.544 -16.899 17.997 1.00 57.88 89 LEU A C 1
ATOM 647 O O . LEU A 1 89 ? -14.486 -16.181 17.637 1.00 57.88 89 LEU A O 1
ATOM 651 N N . PRO A 1 90 ? -13.640 -17.787 18.999 1.00 61.50 90 PRO A N 1
ATOM 652 C CA . PRO A 1 90 ? -14.889 -18.029 19.690 1.00 61.50 90 PRO A CA 1
ATOM 653 C C . PRO A 1 90 ? -15.420 -16.716 20.288 1.00 61.50 90 PRO A C 1
ATOM 655 O O . PRO A 1 90 ? -14.654 -15.925 20.862 1.00 61.50 90 PRO A O 1
ATOM 658 N N . PRO A 1 91 ? -16.719 -16.434 20.121 1.00 65.25 91 PRO A N 1
ATOM 659 C CA . PRO A 1 91 ? -17.328 -15.241 20.679 1.00 65.25 91 PRO A CA 1
ATOM 660 C C . PRO A 1 91 ? -17.247 -15.272 22.210 1.00 65.25 91 PRO A C 1
ATOM 662 O O . PRO A 1 91 ? -17.611 -16.257 22.837 1.00 65.25 91 PRO A O 1
ATOM 665 N N . ARG A 1 92 ? -16.738 -14.194 22.822 1.00 72.88 92 ARG A N 1
ATOM 666 C CA . ARG A 1 92 ? -16.598 -14.081 24.289 1.00 72.88 92 ARG A CA 1
ATOM 667 C C . ARG A 1 92 ? -17.824 -13.458 24.937 1.00 72.88 92 ARG A C 1
ATOM 669 O O . ARG A 1 92 ? -18.173 -13.810 26.056 1.00 72.88 92 ARG A O 1
ATOM 676 N N . PHE A 1 93 ? -18.450 -12.522 24.238 1.00 78.69 93 PHE A N 1
ATOM 677 C CA . PHE A 1 93 ? -19.606 -11.774 24.699 1.00 78.69 93 PHE A CA 1
ATOM 678 C C . PHE A 1 93 ? -20.756 -11.943 23.720 1.00 78.69 93 PHE A C 1
ATOM 680 O O . PHE A 1 93 ? -20.542 -11.991 22.505 1.00 78.69 93 PHE A O 1
ATOM 687 N N . TRP A 1 94 ? -21.968 -12.000 24.255 1.00 81.31 94 TRP A N 1
ATOM 688 C CA . TRP A 1 94 ? -23.194 -12.171 23.490 1.00 81.31 94 TRP A CA 1
ATOM 689 C C . TRP A 1 94 ? -24.282 -11.249 24.013 1.00 81.31 94 TRP A C 1
ATOM 691 O O . TRP A 1 94 ? -24.419 -11.055 25.218 1.00 81.31 94 TRP A O 1
ATOM 701 N N . LEU A 1 95 ? -25.063 -10.686 23.099 1.00 81.69 95 LEU A N 1
ATOM 702 C CA . LEU A 1 95 ? -26.234 -9.895 23.440 1.00 81.69 95 LEU A CA 1
ATOM 703 C C . LEU A 1 95 ? -27.499 -10.729 23.211 1.00 81.69 95 LEU A C 1
ATOM 705 O O . LEU A 1 95 ? -27.799 -11.048 22.058 1.00 81.69 95 LEU A O 1
ATOM 709 N N . PRO A 1 96 ? -28.287 -11.024 24.263 1.00 70.50 96 PRO A N 1
ATOM 710 C CA . PRO A 1 96 ? -29.446 -11.910 24.150 1.00 70.50 96 PRO A CA 1
ATOM 711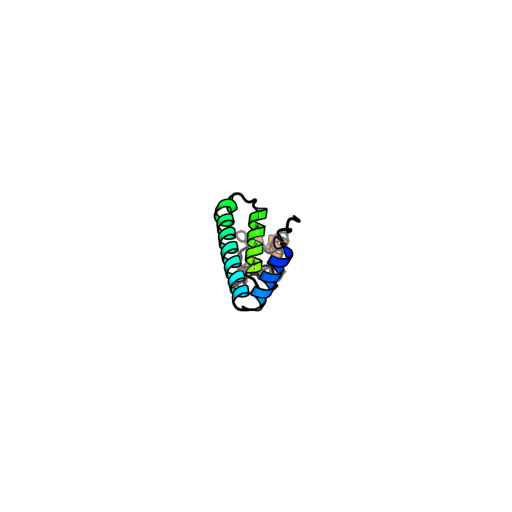 C C . PRO A 1 96 ? -30.564 -11.341 23.267 1.00 70.50 96 PRO A C 1
ATOM 713 O O . PRO A 1 96 ? -31.349 -12.097 22.708 1.00 70.50 96 PRO A O 1
ATOM 716 N N . HIS A 1 97 ? -30.641 -10.015 23.110 1.00 67.56 97 HIS A N 1
ATOM 717 C CA . HIS A 1 97 ? -31.699 -9.376 22.324 1.00 67.56 97 HIS A CA 1
ATOM 718 C C . HIS A 1 97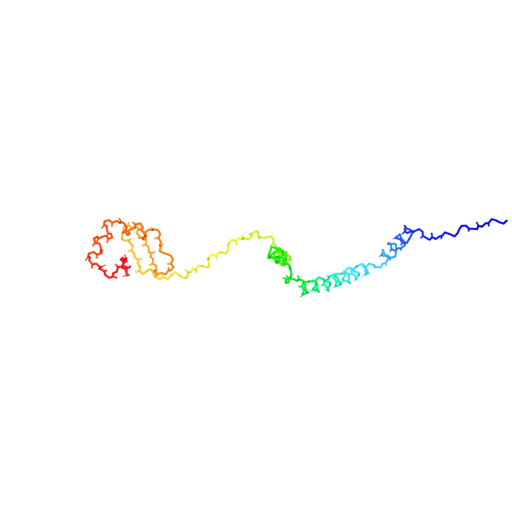 ? -31.364 -9.235 20.831 1.00 67.56 97 HIS A C 1
ATOM 720 O O . HIS A 1 97 ? -32.250 -9.332 19.991 1.00 67.56 97 HIS A O 1
ATOM 726 N N . SER A 1 98 ? -30.095 -9.001 20.487 1.00 71.31 98 SER A N 1
ATOM 727 C CA . SER A 1 98 ? -29.674 -8.757 19.098 1.00 71.31 98 SER A CA 1
ATOM 728 C C . SER A 1 98 ? -28.984 -9.955 18.449 1.00 71.31 98 SER A C 1
ATOM 730 O O . SER A 1 98 ? -28.684 -9.909 17.259 1.00 71.31 98 SER A O 1
ATOM 732 N N . GLY A 1 99 ? -28.670 -11.001 19.220 1.00 72.00 99 GLY A N 1
ATOM 733 C CA . GLY A 1 99 ? -27.879 -12.137 18.750 1.00 72.00 99 GLY A CA 1
ATOM 734 C C . GLY A 1 99 ? -26.425 -11.777 18.425 1.00 72.00 99 GLY A C 1
ATOM 735 O O . GLY A 1 99 ? -25.670 -12.626 17.958 1.00 72.00 99 GLY A O 1
ATOM 736 N N . ALA A 1 100 ? -26.013 -10.526 18.654 1.00 77.00 100 ALA A N 1
ATOM 737 C CA . ALA A 1 100 ? -24.692 -10.057 18.285 1.00 77.00 100 ALA A CA 1
ATOM 738 C C . ALA A 1 100 ? -23.635 -10.658 19.211 1.00 77.00 100 ALA A C 1
ATOM 740 O O . ALA A 1 100 ? -23.738 -10.599 20.438 1.00 77.00 100 ALA A O 1
ATOM 741 N N . THR A 1 101 ? -22.584 -11.194 18.605 1.00 81.38 101 THR A N 1
ATOM 742 C CA . THR A 1 101 ? -21.449 -11.773 19.313 1.00 81.38 101 THR A CA 1
ATOM 743 C C . THR A 1 101 ? -20.198 -10.922 19.149 1.00 81.38 101 THR A C 1
ATOM 745 O O . THR A 1 101 ? -19.924 -10.415 18.059 1.00 81.38 101 THR A O 1
ATOM 748 N N . TRP A 1 102 ? -19.389 -10.804 20.201 1.00 78.88 102 TRP A N 1
ATOM 749 C CA . TRP A 1 102 ? -18.116 -10.093 20.149 1.00 78.88 102 TRP A CA 1
ATOM 750 C C . TRP A 1 102 ? -17.022 -10.846 20.901 1.00 78.88 102 TRP A C 1
ATOM 752 O O . TRP A 1 102 ? -17.179 -11.251 22.048 1.00 78.88 102 TRP A O 1
ATOM 762 N N . SER A 1 103 ? -15.867 -11.011 20.262 1.00 73.19 103 SER A N 1
ATOM 763 C CA . SER A 1 103 ? -14.706 -11.702 20.833 1.00 73.19 103 SER A CA 1
ATOM 764 C C . SER A 1 103 ? -13.927 -10.862 21.857 1.00 73.19 103 SER A C 1
ATOM 766 O O . SER A 1 103 ? -12.880 -11.295 22.331 1.00 73.19 103 SER A O 1
ATOM 768 N N . GLY A 1 104 ? -14.385 -9.647 22.197 1.00 71.94 104 GLY A N 1
ATOM 769 C CA . GLY A 1 104 ? -13.697 -8.755 23.144 1.00 71.94 104 GLY A CA 1
ATOM 770 C C . GLY A 1 104 ? -12.360 -8.200 22.635 1.00 71.94 104 GLY A C 1
ATOM 771 O O . GLY A 1 104 ? -11.575 -7.650 23.407 1.00 71.94 104 GLY A O 1
ATOM 772 N N . ARG A 1 105 ? -12.062 -8.370 21.342 1.00 64.38 105 ARG A N 1
ATOM 773 C CA . ARG A 1 105 ? -10.859 -7.858 20.674 1.00 64.38 105 ARG A CA 1
ATOM 774 C C . ARG A 1 105 ? -11.253 -6.842 19.602 1.00 64.38 105 ARG A C 1
ATOM 776 O O . ARG A 1 105 ? -12.200 -7.051 18.846 1.00 64.38 105 ARG A O 1
ATOM 783 N N . GLY A 1 106 ? -10.481 -5.760 19.500 1.00 73.75 106 GLY A N 1
ATOM 784 C CA . GLY A 1 106 ? -10.703 -4.694 18.520 1.00 73.75 106 GLY A CA 1
ATOM 785 C C . GLY A 1 106 ? -11.794 -3.700 18.929 1.00 73.75 106 GLY A C 1
ATOM 786 O O . GLY A 1 106 ? -12.065 -3.507 20.109 1.00 73.75 106 GLY A O 1
ATOM 787 N N . ARG A 1 107 ? -12.392 -3.032 17.939 1.00 75.44 107 ARG A N 1
ATOM 788 C CA . ARG A 1 107 ? -13.452 -2.036 18.149 1.00 75.44 107 ARG A CA 1
ATOM 789 C C . ARG A 1 107 ? -14.742 -2.720 18.620 1.00 75.44 107 ARG A C 1
ATOM 791 O O . ARG A 1 107 ? -15.154 -3.712 18.022 1.00 75.44 107 ARG A O 1
ATOM 798 N N . ILE A 1 108 ? -15.380 -2.144 19.641 1.00 78.69 108 ILE A N 1
ATOM 799 C CA . ILE A 1 108 ? -16.706 -2.556 20.124 1.00 78.69 108 ILE A CA 1
ATOM 800 C C . ILE A 1 108 ? -17.719 -2.419 18.968 1.00 78.69 108 ILE A C 1
ATOM 802 O O . ILE A 1 108 ? -17.796 -1.340 18.369 1.00 78.69 108 ILE A O 1
ATOM 806 N N . PRO A 1 109 ? -18.486 -3.468 18.620 1.00 80.62 109 PRO A N 1
ATOM 807 C CA . PRO A 1 109 ? -19.513 -3.369 17.588 1.00 80.62 109 PRO A CA 1
ATOM 808 C C . PRO A 1 109 ? -20.614 -2.382 17.994 1.00 80.62 109 PRO A C 1
ATOM 810 O O . PRO A 1 109 ? -20.977 -2.297 19.164 1.00 80.62 109 PRO A O 1
ATOM 813 N N . GLY A 1 110 ? -21.203 -1.672 17.026 1.00 81.81 110 GLY A N 1
ATOM 814 C CA . GLY A 1 110 ? -22.259 -0.684 17.299 1.00 81.81 110 GLY A CA 1
ATOM 815 C C . GLY A 1 110 ? -23.459 -1.258 18.064 1.00 81.81 110 GLY A C 1
ATOM 816 O O . GLY A 1 110 ? -24.031 -0.567 18.896 1.00 81.81 110 GLY A O 1
ATOM 817 N N . ALA A 1 111 ? -23.771 -2.544 17.867 1.00 81.25 111 ALA A N 1
ATOM 818 C CA . ALA A 1 111 ? -24.811 -3.249 18.617 1.00 81.25 111 ALA A CA 1
ATOM 819 C C . ALA A 1 111 ? -24.542 -3.300 20.135 1.00 81.25 111 ALA A C 1
ATOM 821 O O . ALA A 1 111 ? -25.477 -3.194 20.921 1.00 81.25 111 ALA A O 1
ATOM 822 N N . PHE A 1 112 ? -23.276 -3.414 20.550 1.00 82.31 112 PHE A N 1
ATOM 823 C CA . PHE A 1 112 ? -22.872 -3.419 21.962 1.00 82.31 112 PHE A CA 1
ATOM 824 C C . PHE A 1 112 ? -22.953 -2.021 22.579 1.00 82.31 112 PHE A C 1
ATOM 826 O O . PHE A 1 112 ? -23.421 -1.881 23.703 1.00 82.31 112 PHE A O 1
ATOM 833 N N . LEU A 1 113 ? -22.577 -0.986 21.822 1.00 84.12 113 LEU A N 1
ATOM 834 C CA . LEU A 1 113 ? -22.734 0.408 22.255 1.00 84.12 113 LEU A CA 1
ATOM 835 C C . LEU A 1 113 ? -24.209 0.806 22.376 1.00 84.12 113 LEU A C 1
ATOM 837 O O . LEU A 1 113 ? -24.594 1.438 23.353 1.00 84.12 113 LEU A O 1
ATOM 841 N N . ALA A 1 114 ? -25.039 0.409 21.409 1.00 84.19 114 ALA A N 1
ATOM 842 C CA . ALA A 1 114 ? -26.477 0.652 21.459 1.00 84.19 114 ALA A CA 1
ATOM 843 C C . ALA A 1 114 ? -27.120 -0.058 22.658 1.00 84.19 114 ALA A C 1
ATOM 845 O O . ALA A 1 114 ? -27.981 0.514 23.318 1.00 84.19 114 ALA A O 1
ATOM 846 N N . TRP A 1 115 ? -26.670 -1.278 22.969 1.00 82.50 115 TRP A N 1
ATOM 847 C CA . TRP A 1 115 ? -27.166 -2.037 24.112 1.00 82.50 115 TRP A CA 1
ATOM 848 C C . TRP A 1 115 ? -26.797 -1.407 25.459 1.00 82.50 115 TRP A C 1
ATOM 850 O O . TRP A 1 115 ? -27.644 -1.397 26.349 1.00 82.50 115 TRP A O 1
ATOM 860 N N . GLU A 1 116 ? -25.605 -0.811 25.596 1.00 83.56 116 GLU A N 1
ATOM 861 C CA . GLU A 1 116 ? -25.160 -0.121 26.821 1.00 83.56 116 GLU A CA 1
ATOM 862 C C . GLU A 1 116 ? -26.136 0.991 27.275 1.00 83.56 116 GLU A C 1
ATOM 864 O O . GLU A 1 116 ? -26.263 1.266 28.467 1.00 83.56 116 GLU A O 1
ATOM 869 N N . GLY A 1 117 ? -26.882 1.595 26.344 1.00 80.38 117 GLY A N 1
ATOM 870 C CA . GLY A 1 117 ? -27.900 2.611 26.637 1.00 80.38 117 GLY A CA 1
ATOM 871 C C . GLY A 1 117 ? -29.309 2.076 26.924 1.00 80.38 117 GLY A C 1
ATOM 872 O O . GLY A 1 117 ? -30.224 2.870 27.128 1.00 80.38 117 GLY A O 1
ATOM 873 N N . THR A 1 118 ? -29.526 0.757 26.902 1.00 82.12 118 THR A N 1
ATOM 874 C CA . THR A 1 118 ? -30.863 0.158 27.072 1.00 82.12 118 THR A CA 1
ATOM 875 C C . THR A 1 118 ? -31.161 -0.238 28.518 1.00 82.12 118 THR A C 1
ATOM 877 O O . THR A 1 118 ? -30.260 -0.548 29.295 1.00 82.12 118 THR A O 1
ATOM 880 N N . VAL A 1 119 ? -32.454 -0.333 28.859 1.00 80.19 119 VAL A N 1
ATOM 881 C CA . VAL A 1 119 ? -32.927 -0.846 30.162 1.00 80.19 119 VAL A CA 1
ATOM 882 C C . VAL A 1 119 ? -32.377 -2.250 30.442 1.00 80.19 119 VAL A C 1
ATOM 884 O O . VAL A 1 119 ? -32.015 -2.556 31.573 1.00 80.19 119 VAL A O 1
ATOM 887 N N . ALA A 1 120 ? -32.227 -3.078 29.403 1.00 77.75 120 ALA A N 1
ATOM 888 C CA . ALA A 1 120 ? -31.664 -4.419 29.521 1.00 77.75 120 ALA A CA 1
ATOM 889 C C . ALA A 1 120 ? -30.207 -4.418 30.018 1.00 77.75 120 ALA A C 1
ATOM 891 O O . ALA A 1 120 ? -29.841 -5.295 30.799 1.00 77.75 120 ALA A O 1
ATOM 892 N N . HIS A 1 121 ? -29.384 -3.441 29.617 1.00 80.69 121 HIS A N 1
ATOM 893 C CA . HIS A 1 121 ? -28.026 -3.299 30.149 1.00 80.69 121 HIS A CA 1
ATOM 894 C C 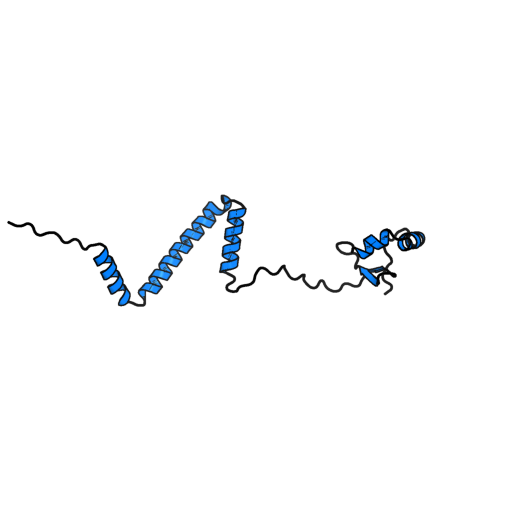. HIS A 1 121 ? -28.048 -2.873 31.616 1.00 80.69 121 HIS A C 1
ATOM 896 O O . HIS A 1 121 ? -27.323 -3.451 32.420 1.00 80.69 121 HIS A O 1
ATOM 902 N N . THR A 1 122 ? -28.914 -1.931 31.989 1.00 80.38 122 THR A N 1
ATOM 903 C CA . THR A 1 122 ? -29.048 -1.483 33.381 1.00 80.38 122 THR A CA 1
ATOM 904 C C . THR A 1 122 ? -29.496 -2.615 34.307 1.00 80.38 122 THR A C 1
ATOM 906 O O . THR A 1 122 ? -28.889 -2.816 35.356 1.00 80.38 122 THR A O 1
ATOM 909 N N . GLU A 1 123 ? -30.511 -3.393 33.918 1.00 83.69 123 GLU A N 1
ATOM 910 C CA . GLU A 1 123 ? -30.965 -4.560 34.690 1.00 83.69 123 GLU A CA 1
ATOM 911 C C . GLU A 1 123 ? -29.877 -5.633 34.781 1.00 83.69 123 GLU A C 1
ATOM 913 O O . GLU A 1 123 ? -29.607 -6.179 35.852 1.00 83.69 123 GLU A O 1
ATOM 918 N N . TRP A 1 124 ? -29.172 -5.890 33.680 1.00 82.62 124 TRP A N 1
ATOM 919 C CA . TRP A 1 124 ? -28.075 -6.845 33.682 1.00 82.62 124 TRP A CA 1
ATOM 920 C C . TRP A 1 124 ? -26.902 -6.381 34.566 1.00 82.62 124 TRP A C 1
ATOM 922 O O . TRP A 1 124 ? -26.390 -7.169 35.360 1.00 82.62 124 TRP A O 1
ATOM 932 N N . LYS A 1 125 ? -26.539 -5.092 34.546 1.00 83.88 125 LYS A N 1
ATOM 933 C CA . LYS A 1 125 ? -25.495 -4.502 35.405 1.00 83.88 125 LYS A CA 1
ATOM 934 C C . LYS A 1 125 ? -25.791 -4.614 36.898 1.00 83.88 125 LYS A C 1
ATOM 936 O O . LYS A 1 125 ? -24.841 -4.714 37.669 1.00 83.88 125 LYS A O 1
ATOM 941 N N . LYS A 1 126 ? -27.065 -4.639 37.312 1.00 82.50 126 LYS A N 1
ATOM 942 C CA . LYS A 1 126 ? -27.440 -4.898 38.718 1.00 82.50 126 LYS A CA 1
ATOM 943 C C . LYS A 1 126 ? -27.011 -6.291 39.171 1.00 82.50 126 LYS A C 1
ATOM 945 O O . LYS A 1 126 ? -26.590 -6.468 40.306 1.00 82.50 126 LYS A O 1
ATOM 950 N N . THR A 1 127 ? -27.112 -7.269 38.274 1.00 79.56 127 THR A N 1
ATOM 951 C CA . THR A 1 127 ? -26.722 -8.663 38.540 1.00 79.56 127 THR A CA 1
ATOM 952 C C . THR A 1 127 ? -25.240 -8.932 38.263 1.00 79.56 127 THR A C 1
ATOM 954 O O . THR A 1 127 ? -24.683 -9.880 38.805 1.00 79.56 127 THR A O 1
ATOM 957 N N . HIS A 1 128 ? -24.586 -8.088 37.456 1.00 79.00 128 HIS A N 1
ATOM 958 C CA . HIS A 1 128 ? -23.192 -8.242 37.031 1.00 79.00 128 HIS A CA 1
ATOM 959 C C . HIS A 1 128 ? -22.430 -6.896 37.098 1.00 79.00 128 HIS A C 1
ATOM 961 O O . HIS A 1 128 ? -22.150 -6.276 36.063 1.00 79.00 128 HIS A O 1
ATOM 967 N N . PRO A 1 129 ? -22.070 -6.415 38.305 1.00 77.94 129 PRO A N 1
ATOM 968 C CA . PRO A 1 129 ? -21.448 -5.101 38.491 1.00 77.94 129 PRO A CA 1
ATOM 969 C C . PRO A 1 129 ? -20.018 -5.008 37.934 1.00 77.94 129 PRO A C 1
ATOM 971 O O . PRO A 1 129 ? -19.635 -3.943 37.449 1.00 77.94 129 PRO A O 1
ATOM 974 N N . ASP A 1 130 ? -19.266 -6.110 37.893 1.00 79.25 130 ASP A N 1
ATOM 975 C CA . ASP A 1 130 ? -17.872 -6.120 37.413 1.00 79.25 130 ASP A CA 1
ATOM 976 C C . ASP A 1 130 ? -17.736 -6.360 35.905 1.00 79.25 130 ASP A C 1
ATOM 978 O O . ASP A 1 130 ? -16.673 -6.156 35.318 1.00 79.25 130 ASP A O 1
ATOM 982 N N . GLN A 1 131 ? -18.816 -6.780 35.243 1.00 78.56 131 GLN A N 1
ATOM 983 C CA . GLN A 1 131 ? -18.801 -7.086 33.817 1.00 78.56 131 GLN A CA 1
ATOM 984 C C . GLN A 1 131 ? -19.519 -5.985 33.031 1.00 78.56 131 GLN A C 1
ATOM 986 O O . GLN A 1 131 ? -20.464 -5.361 33.513 1.00 78.56 131 GLN A O 1
ATOM 991 N N . ARG A 1 132 ? -19.034 -5.702 31.816 1.00 77.31 132 ARG A N 1
ATOM 992 C CA . ARG A 1 132 ? -19.620 -4.685 30.922 1.00 77.31 132 ARG A CA 1
ATOM 993 C C . ARG A 1 132 ? -20.588 -5.279 29.898 1.00 77.31 132 ARG A C 1
ATOM 995 O O . ARG A 1 132 ? -21.506 -4.589 29.483 1.00 77.31 132 ARG A O 1
ATOM 1002 N N . PHE A 1 133 ? -20.412 -6.548 29.526 1.00 81.44 133 PHE A N 1
ATOM 1003 C CA . PHE A 1 133 ? -21.289 -7.254 28.591 1.00 81.44 133 PHE A CA 1
ATOM 1004 C C . PHE A 1 133 ? -21.551 -8.694 29.049 1.00 81.44 133 PHE A C 1
ATOM 1006 O O . PHE A 1 133 ? -20.661 -9.273 29.681 1.00 81.44 133 PHE A O 1
ATOM 1013 N N . PRO A 1 134 ? -22.714 -9.287 28.714 1.00 81.19 134 PRO A N 1
ATOM 1014 C CA . PRO A 1 134 ? -23.019 -10.668 29.046 1.00 81.19 134 PRO A CA 1
ATOM 1015 C C . PRO A 1 134 ? -22.036 -11.596 28.338 1.00 81.19 134 PRO A C 1
ATOM 1017 O O . PRO A 1 134 ? -21.706 -11.407 27.161 1.00 81.19 134 PRO A O 1
ATOM 1020 N N . SER A 1 135 ? -21.543 -12.585 29.075 1.00 79.56 135 SER A N 1
ATOM 1021 C CA . SER A 1 135 ? -20.654 -13.606 28.525 1.00 79.56 135 SER A CA 1
ATOM 1022 C C . SER A 1 135 ? -21.434 -14.525 27.584 1.00 79.56 135 SER A C 1
ATOM 1024 O O . SER A 1 135 ? -22.619 -14.775 27.800 1.00 79.56 135 SER A O 1
ATOM 1026 N N . TYR A 1 136 ? -20.783 -14.997 26.520 1.00 74.38 136 TYR A N 1
ATOM 1027 C CA . TYR A 1 136 ? -21.387 -15.945 25.585 1.00 74.38 136 TYR A CA 1
ATOM 1028 C C . TYR A 1 136 ? -21.711 -17.256 26.329 1.00 74.38 136 TYR A C 1
ATOM 1030 O O . TYR A 1 136 ? -20.789 -17.837 26.909 1.00 74.38 136 TYR A O 1
ATOM 1038 N N . PRO A 1 137 ? -22.978 -17.716 26.356 1.00 67.75 137 PRO A N 1
ATOM 1039 C CA . PRO A 1 137 ? -23.313 -19.040 26.861 1.00 67.75 137 PRO A CA 1
ATOM 1040 C C . PRO A 1 137 ? -22.816 -20.057 25.829 1.00 67.75 137 PRO A C 1
ATOM 1042 O O . PRO A 1 137 ? -23.414 -20.215 24.766 1.00 67.75 137 PRO A O 1
ATOM 1045 N N . GLY A 1 138 ? -21.647 -20.637 26.102 1.00 54.62 138 GLY A N 1
ATOM 1046 C CA . GLY A 1 138 ? -21.079 -21.746 25.334 1.00 54.62 138 GLY A CA 1
ATOM 1047 C C . GLY A 1 138 ? -21.802 -23.047 25.616 1.00 54.62 138 GLY A C 1
ATOM 1048 O O . GLY A 1 138 ? -22.142 -23.264 26.801 1.00 54.62 138 GLY A O 1
#

Secondary structure (DSSP, 8-state):
-PPPP-----HHHHHHHHHHHHTT-TTHHHHHHHHHHHHHHHHHHHHHHHHGGGS-HHHHHHHHHHHHHHH--S--------------PPP-EE-TTT--EE-S-SSPPHHHHHHHTSHHHHHHHHH-TT-SSPBP--

Sequence (138 aa):
MPRKPSTAPSASSMKASLAAAVARSGMDESALLRAATKEAFERALVLLTTSYADFSPEQQRRIQAAVDSAGSSSTATRAKPAKIPREALPPRFWLPHSGATWSGRGRIPGAFLAWEGTVAHTEWKKTHPDQRFPSYPG

pLDDT: mean 72.75, std 15.37, range [43.53, 95.06]

Foldseek 3Di:
DDDDDDPDPDPVNVVVVVVVVCVVCVPVVVVVVVVVVVVVVVVVVVCCVPCVVVDDPVVNVVVVVVVVVVVPPDDDDPDDPDPDPPPPPDFFFADPPPRDTHNPDDDDDVVLVVVCPDPVQVVVCVVVVPDNGHTDPD